Protein AF-A0A9D2IZ82-F1 (afdb_monomer_lite)

Sequence (111 aa):
MKKALAWILAAALLDRAARQDDLVGVTTPYLYHHYVQALLECGETRCAARALRRYWGGMIQRGADTFWELFDPEDPLASPYGSRMANSYCHAWSCTPAYLLRQYGELLREG

Structure (mmCIF, N/CA/C/O backbone):
data_AF-A0A9D2IZ82-F1
#
_entry.id   AF-A0A9D2IZ82-F1
#
loop_
_atom_site.group_PDB
_atom_site.id
_atom_site.type_symbol
_atom_site.label_atom_id
_atom_site.label_alt_id
_atom_site.label_comp_id
_atom_site.label_asym_id
_atom_site.label_entity_id
_atom_site.label_seq_id
_atom_site.pdbx_PDB_ins_code
_atom_site.Cartn_x
_atom_site.Cartn_y
_atom_site.Cartn_z
_atom_site.occupancy
_atom_site.B_iso_or_equiv
_atom_site.auth_seq_id
_atom_site.auth_comp_id
_atom_site.auth_asym_id
_atom_site.auth_atom_id
_atom_site.pdbx_PDB_model_num
ATOM 1 N N . MET A 1 1 ? -8.142 5.806 28.261 1.00 61.44 1 MET A N 1
ATOM 2 C CA . MET A 1 1 ? -8.180 7.206 27.771 1.00 61.44 1 MET A CA 1
ATOM 3 C C . MET A 1 1 ? -6.970 7.588 26.909 1.00 61.44 1 MET A C 1
ATOM 5 O O . MET A 1 1 ? -7.194 7.951 25.767 1.00 61.44 1 MET A O 1
ATOM 9 N N . LYS A 1 2 ? -5.707 7.452 27.357 1.00 72.31 2 LYS A N 1
ATOM 10 C CA . LYS A 1 2 ? -4.522 7.877 26.564 1.00 72.31 2 LYS A CA 1
ATOM 11 C C . LYS A 1 2 ? -4.360 7.181 25.195 1.00 72.31 2 LYS A C 1
ATOM 13 O O . LYS A 1 2 ? -4.069 7.850 24.214 1.00 72.31 2 LYS A O 1
ATOM 18 N N . LYS A 1 3 ? -4.599 5.863 25.113 1.00 75.88 3 LYS A N 1
ATOM 19 C CA . LYS A 1 3 ? -4.514 5.102 23.846 1.00 75.88 3 LYS A CA 1
ATOM 20 C C . LYS A 1 3 ? -5.573 5.516 22.816 1.00 75.88 3 LYS A C 1
ATOM 22 O O . LYS A 1 3 ? -5.254 5.637 21.647 1.00 75.88 3 LYS A O 1
ATOM 27 N N . ALA A 1 4 ? -6.807 5.772 23.253 1.00 82.06 4 ALA A N 1
ATOM 28 C CA . ALA A 1 4 ? -7.886 6.186 22.354 1.00 82.06 4 ALA A CA 1
ATOM 29 C C . ALA A 1 4 ? -7.592 7.547 21.702 1.00 82.06 4 ALA A C 1
ATOM 31 O O . ALA A 1 4 ? -7.764 7.703 20.501 1.00 82.06 4 ALA A O 1
ATOM 32 N N . LEU A 1 5 ? -7.068 8.503 22.478 1.00 87.06 5 LEU A N 1
ATOM 33 C CA . LEU A 1 5 ? -6.653 9.799 21.942 1.00 87.06 5 LEU A CA 1
ATOM 34 C C . LEU A 1 5 ? -5.498 9.662 20.938 1.00 87.06 5 LEU A C 1
ATOM 36 O O . LEU A 1 5 ? -5.510 10.329 19.909 1.00 87.06 5 LEU A O 1
ATOM 40 N N . ALA A 1 6 ? -4.529 8.782 21.211 1.00 89.12 6 ALA A N 1
ATOM 41 C CA . ALA A 1 6 ? -3.425 8.525 20.288 1.00 89.12 6 ALA A CA 1
ATOM 42 C C . ALA A 1 6 ? -3.918 7.994 18.930 1.00 89.12 6 ALA A C 1
ATOM 44 O O . ALA A 1 6 ? -3.467 8.483 17.899 1.00 89.12 6 ALA A O 1
ATOM 45 N N . TRP A 1 7 ? -4.883 7.069 18.922 1.00 89.38 7 TRP A N 1
ATOM 46 C CA . TRP A 1 7 ? -5.454 6.537 17.680 1.00 89.38 7 TRP A CA 1
ATOM 47 C C . TRP A 1 7 ? -6.260 7.568 16.891 1.00 89.38 7 TRP A C 1
ATOM 49 O O . TRP A 1 7 ? -6.128 7.633 15.675 1.00 89.38 7 TRP A O 1
ATOM 59 N N . ILE A 1 8 ? -7.018 8.433 17.571 1.00 91.75 8 ILE A N 1
ATOM 60 C CA . ILE A 1 8 ? -7.741 9.537 16.917 1.00 91.75 8 ILE A CA 1
ATOM 61 C C . ILE A 1 8 ? -6.762 10.500 16.233 1.00 91.75 8 ILE A C 1
ATOM 63 O O . ILE A 1 8 ? -6.979 10.915 15.096 1.00 91.75 8 ILE A O 1
ATOM 67 N N . LEU A 1 9 ? -5.664 10.849 16.909 1.00 94.69 9 LEU A N 1
ATOM 68 C CA . LEU A 1 9 ? -4.639 11.718 16.329 1.00 94.69 9 LEU A CA 1
ATOM 69 C C . LEU A 1 9 ? -3.910 11.039 15.163 1.00 94.69 9 LEU A C 1
ATOM 71 O O . LEU A 1 9 ? -3.636 11.693 14.161 1.00 94.69 9 LEU A O 1
ATOM 75 N N . ALA A 1 10 ? -3.628 9.739 15.265 1.00 95.25 10 ALA A N 1
ATOM 76 C CA . ALA A 1 10 ? -3.016 8.972 14.185 1.00 95.25 10 ALA A CA 1
ATOM 77 C C . ALA A 1 10 ? -3.926 8.896 12.945 1.00 95.25 10 ALA A C 1
ATOM 79 O O . ALA A 1 10 ? -3.455 9.176 11.844 1.00 95.25 10 ALA A O 1
ATOM 80 N N . ALA A 1 11 ? -5.229 8.635 13.114 1.00 95.62 11 ALA A N 1
ATOM 81 C CA . ALA A 1 11 ? -6.216 8.713 12.032 1.00 95.62 11 ALA A CA 1
ATOM 82 C C . ALA A 1 11 ? -6.211 10.092 11.356 1.00 95.62 11 ALA A C 1
ATOM 84 O O . ALA A 1 11 ? -6.119 10.183 10.134 1.00 95.62 11 ALA A O 1
ATOM 85 N N . ALA A 1 12 ? -6.227 11.173 12.143 1.00 96.00 12 ALA A N 1
ATOM 86 C CA . ALA A 1 12 ? -6.200 12.533 11.607 1.00 96.00 12 ALA A CA 1
ATOM 87 C C . ALA A 1 12 ? -4.913 12.839 10.815 1.00 96.00 12 ALA A C 1
ATOM 89 O O . ALA A 1 12 ? -4.953 13.558 9.816 1.00 96.00 12 ALA A O 1
ATOM 90 N N . LEU A 1 13 ? -3.768 12.291 11.237 1.00 95.88 13 LEU A N 1
ATOM 91 C CA . LEU A 1 13 ? -2.506 12.412 10.503 1.00 95.88 13 LEU A CA 1
ATOM 92 C C . LEU A 1 13 ? -2.524 11.618 9.192 1.00 95.88 13 LEU A C 1
ATOM 94 O O . LEU A 1 13 ? -2.057 12.135 8.179 1.00 95.88 13 LEU A O 1
ATOM 98 N N . LEU A 1 14 ? -3.082 10.405 9.191 1.00 95.56 14 LEU A N 1
ATOM 99 C CA . LEU A 1 14 ? -3.232 9.587 7.984 1.00 95.56 14 LEU A CA 1
ATOM 100 C C . LEU A 1 14 ? -4.175 10.247 6.969 1.00 95.56 14 LEU A C 1
ATOM 102 O O . LEU A 1 14 ? -3.850 10.292 5.784 1.00 95.56 14 LEU A O 1
ATOM 106 N N . ASP A 1 15 ? -5.299 10.806 7.425 1.00 94.81 15 ASP A N 1
ATOM 107 C CA . ASP A 1 15 ? -6.223 11.570 6.580 1.00 94.81 15 ASP A CA 1
ATOM 108 C C . ASP A 1 15 ? -5.550 12.819 5.996 1.00 94.81 15 ASP A C 1
ATOM 110 O O . ASP A 1 15 ? -5.633 13.077 4.796 1.00 94.81 15 ASP A O 1
ATOM 114 N N . ARG A 1 16 ? -4.820 13.577 6.823 1.00 94.81 16 ARG A N 1
ATOM 115 C CA . ARG A 1 16 ? -4.068 14.740 6.343 1.00 94.81 16 ARG A CA 1
ATOM 116 C C . ARG A 1 16 ? -3.039 14.342 5.287 1.00 94.81 16 ARG A 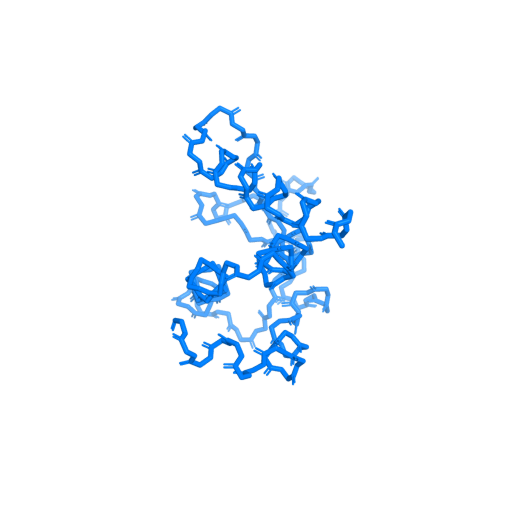C 1
ATOM 118 O O . ARG A 1 16 ? -2.970 15.005 4.258 1.00 94.81 16 ARG A O 1
ATOM 125 N N . ALA A 1 17 ? -2.269 13.283 5.529 1.00 93.00 17 ALA A N 1
ATOM 126 C CA . ALA A 1 17 ? -1.275 12.799 4.577 1.00 93.00 17 ALA A CA 1
ATOM 127 C C . ALA A 1 17 ? -1.923 12.360 3.254 1.00 93.00 17 ALA A C 1
ATOM 129 O O . ALA A 1 17 ? -1.415 12.679 2.187 1.00 93.00 17 ALA A O 1
ATOM 130 N N . ALA A 1 18 ? -3.086 11.706 3.304 1.00 88.94 18 ALA A N 1
ATOM 131 C CA . ALA A 1 18 ? -3.812 11.280 2.108 1.00 88.94 18 ALA A CA 1
ATOM 132 C C . ALA A 1 18 ? -4.374 12.441 1.261 1.00 88.94 18 ALA A C 1
ATOM 134 O O . ALA A 1 18 ? -4.718 12.226 0.100 1.00 88.94 18 ALA A O 1
ATOM 135 N N . ARG A 1 19 ? -4.493 13.649 1.830 1.00 91.06 19 ARG A N 1
ATOM 136 C CA . ARG A 1 19 ? -5.016 14.857 1.162 1.00 91.06 19 ARG A CA 1
ATOM 137 C C . ARG A 1 19 ? -3.932 15.831 0.696 1.00 91.06 19 ARG A C 1
ATOM 139 O O . ARG A 1 19 ? -4.270 16.879 0.154 1.00 91.06 19 ARG A O 1
ATOM 146 N N . GLN A 1 20 ? -2.663 15.540 0.966 1.00 92.56 20 GLN A N 1
ATOM 147 C CA . GLN A 1 20 ? -1.544 16.384 0.564 1.00 92.56 20 GLN A CA 1
ATOM 148 C C . GLN A 1 20 ? -0.916 15.869 -0.731 1.00 92.56 20 GLN A C 1
ATOM 150 O O . GLN A 1 20 ? -0.383 14.763 -0.765 1.00 92.56 20 GLN A O 1
ATOM 155 N N . ASP A 1 21 ? -0.935 16.702 -1.771 1.00 87.19 21 ASP A N 1
ATOM 15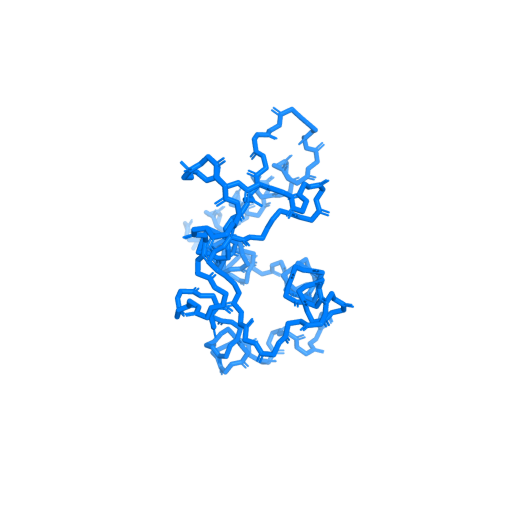6 C CA . ASP A 1 21 ? -0.377 16.364 -3.087 1.00 87.19 21 ASP A CA 1
ATOM 157 C C . ASP A 1 21 ? 1.156 16.524 -3.154 1.00 87.19 21 ASP A C 1
ATOM 159 O O . ASP A 1 21 ? 1.787 16.064 -4.101 1.00 87.19 21 ASP A O 1
ATOM 163 N N . ASP A 1 22 ? 1.772 17.174 -2.159 1.00 90.62 22 ASP A N 1
ATOM 164 C CA . ASP A 1 22 ? 3.211 17.467 -2.099 1.00 90.62 22 ASP A CA 1
ATOM 165 C C . ASP A 1 22 ? 4.042 16.389 -1.383 1.00 90.62 22 ASP A C 1
ATOM 167 O O . ASP A 1 22 ? 5.261 16.519 -1.249 1.00 90.62 22 ASP A O 1
ATOM 171 N N . LEU A 1 23 ? 3.401 15.315 -0.916 1.00 90.50 23 LEU A N 1
ATOM 172 C CA . LEU A 1 23 ? 4.092 14.219 -0.247 1.00 90.50 23 LEU A CA 1
ATOM 173 C C . LEU A 1 23 ? 4.715 13.245 -1.245 1.00 90.50 23 LEU A C 1
ATOM 175 O O . LEU A 1 23 ? 4.145 12.907 -2.281 1.00 90.50 23 LEU A O 1
ATOM 179 N N . VAL A 1 24 ? 5.885 12.726 -0.876 1.00 90.12 24 VAL A N 1
ATOM 180 C CA . VAL A 1 24 ? 6.536 11.649 -1.623 1.00 90.12 24 VAL A CA 1
ATOM 181 C C . VAL A 1 24 ? 5.657 10.398 -1.563 1.00 90.12 24 VAL A C 1
ATOM 183 O O . VAL A 1 24 ? 5.353 9.892 -0.480 1.00 90.12 24 VAL A O 1
ATOM 186 N N . GLY A 1 25 ? 5.249 9.909 -2.734 1.00 87.75 25 GLY A N 1
ATOM 187 C CA . GLY A 1 25 ? 4.386 8.739 -2.872 1.00 87.75 25 GLY A CA 1
ATOM 188 C C . GLY A 1 25 ? 5.041 7.430 -2.422 1.00 87.75 25 GLY A C 1
ATOM 189 O O . GLY A 1 25 ? 6.264 7.287 -2.381 1.00 87.75 25 GLY A O 1
ATOM 190 N N . VAL A 1 26 ? 4.204 6.440 -2.103 1.00 92.31 26 VAL A N 1
ATOM 191 C CA . VAL A 1 26 ? 4.648 5.089 -1.739 1.00 92.31 26 VAL A CA 1
ATOM 192 C C . VAL A 1 26 ? 4.747 4.221 -2.990 1.00 92.31 26 VAL A C 1
ATOM 194 O O . VAL A 1 26 ? 3.737 3.954 -3.637 1.00 92.31 26 VAL A O 1
ATOM 197 N N . THR A 1 27 ? 5.948 3.727 -3.285 1.00 94.75 27 THR A N 1
ATOM 198 C CA . THR A 1 27 ? 6.233 2.939 -4.497 1.00 94.75 27 THR A CA 1
ATOM 199 C C . THR A 1 27 ? 6.457 1.450 -4.232 1.00 94.75 27 THR A C 1
ATOM 201 O O . THR A 1 27 ? 6.554 0.667 -5.173 1.00 94.75 27 THR A O 1
ATOM 204 N N . THR A 1 28 ? 6.527 1.016 -2.968 1.00 98.19 28 THR A N 1
ATOM 205 C CA . THR A 1 28 ? 6.756 -0.395 -2.619 1.00 98.19 28 THR A CA 1
ATOM 206 C C . THR A 1 28 ? 5.599 -0.983 -1.812 1.00 98.19 28 THR A C 1
ATOM 208 O O . THR A 1 28 ? 5.120 -0.349 -0.862 1.00 98.19 28 THR A O 1
ATOM 211 N N . PRO A 1 29 ? 5.191 -2.238 -2.088 1.00 98.44 29 PRO A N 1
ATOM 212 C CA . PRO A 1 29 ? 4.213 -2.935 -1.258 1.00 98.44 29 PRO A CA 1
ATOM 213 C C . PRO A 1 29 ? 4.657 -3.122 0.196 1.00 98.44 29 PRO A C 1
ATOM 215 O O . PRO A 1 29 ? 3.803 -3.246 1.071 1.00 98.44 29 PRO A O 1
ATOM 218 N N . TYR A 1 30 ? 5.967 -3.092 0.467 1.00 98.44 30 TYR A N 1
ATOM 219 C CA . TYR A 1 30 ? 6.509 -3.123 1.825 1.00 98.44 30 TYR A CA 1
ATOM 220 C C . TYR A 1 30 ? 6.031 -1.933 2.665 1.00 98.44 30 TYR A C 1
ATOM 222 O O . TYR A 1 30 ? 5.436 -2.116 3.723 1.00 98.44 30 TYR A O 1
ATOM 230 N N . LEU A 1 31 ? 6.228 -0.699 2.190 1.00 97.75 31 LEU A N 1
ATOM 231 C CA . LEU A 1 31 ? 5.741 0.471 2.924 1.00 97.75 31 LEU A CA 1
ATOM 232 C C . LEU A 1 31 ? 4.210 0.573 2.845 1.00 97.75 31 LEU A C 1
ATOM 234 O O . LEU A 1 31 ? 3.561 0.958 3.819 1.00 97.75 31 LEU A O 1
ATOM 238 N N . TYR A 1 32 ? 3.618 0.160 1.721 1.00 97.81 32 TYR A N 1
ATOM 239 C CA . TYR A 1 32 ? 2.166 0.176 1.552 1.00 97.81 32 TYR A CA 1
ATOM 240 C C . TYR A 1 32 ? 1.448 -0.762 2.537 1.00 97.81 32 TYR A C 1
ATOM 242 O O . TYR A 1 32 ? 0.360 -0.445 3.015 1.00 97.81 32 TYR A O 1
ATOM 250 N N . HIS A 1 33 ? 2.070 -1.885 2.914 1.00 98.38 33 HIS A N 1
ATOM 251 C CA . HIS A 1 33 ? 1.597 -2.751 3.994 1.00 98.38 33 HIS A CA 1
ATOM 252 C C . HIS A 1 33 ? 1.433 -1.986 5.310 1.00 98.38 33 HIS A C 1
ATOM 254 O O . HIS A 1 33 ? 0.361 -2.040 5.914 1.00 98.38 33 HIS A O 1
ATOM 260 N N . HIS A 1 34 ? 2.462 -1.245 5.727 1.00 97.88 34 HIS A N 1
ATOM 261 C CA . HIS A 1 34 ? 2.421 -0.473 6.967 1.00 97.88 34 HIS A CA 1
ATOM 262 C C . HIS A 1 34 ? 1.380 0.645 6.912 1.00 97.88 34 HIS A C 1
ATOM 264 O O . HIS A 1 34 ? 0.701 0.887 7.906 1.00 97.88 34 HIS A O 1
ATOM 270 N N . TYR A 1 35 ? 1.195 1.275 5.750 1.00 97.12 35 TYR A N 1
ATOM 271 C CA . TYR A 1 35 ? 0.127 2.254 5.553 1.00 97.12 35 TYR A CA 1
ATOM 272 C C . TYR A 1 35 ? -1.265 1.638 5.763 1.00 97.12 35 TYR A C 1
ATOM 274 O O . TYR A 1 35 ? -2.063 2.158 6.544 1.00 97.12 35 TYR A O 1
ATOM 282 N N . VAL A 1 36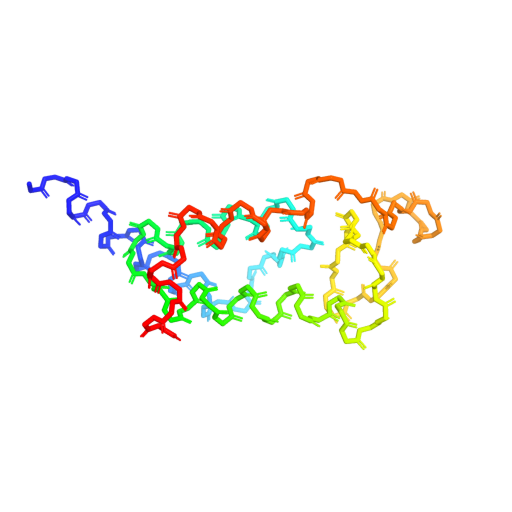 ? -1.548 0.495 5.130 1.00 97.50 36 VAL A N 1
ATOM 283 C CA . VAL A 1 36 ? -2.839 -0.191 5.299 1.00 97.50 36 VAL A CA 1
ATOM 284 C C . VAL A 1 36 ? -3.033 -0.678 6.734 1.00 97.50 36 VAL A C 1
ATOM 286 O O . VAL A 1 36 ? -4.127 -0.541 7.279 1.00 97.50 36 VAL A O 1
ATOM 289 N N . GLN A 1 37 ? -1.988 -1.209 7.372 1.00 97.44 37 GLN A N 1
ATOM 290 C CA . GLN A 1 37 ? -2.061 -1.628 8.769 1.00 97.44 37 GLN A CA 1
ATOM 291 C C . GLN A 1 37 ? -2.335 -0.445 9.704 1.00 97.44 37 GLN A C 1
ATOM 293 O O . GLN A 1 37 ? -3.191 -0.560 10.576 1.00 97.44 37 GLN A O 1
ATOM 298 N N . ALA A 1 38 ? -1.687 0.703 9.494 1.00 96.69 38 ALA A N 1
ATOM 299 C CA . ALA A 1 38 ? -1.932 1.899 10.293 1.00 96.69 38 ALA A CA 1
ATOM 300 C C . ALA A 1 38 ? -3.389 2.372 10.173 1.00 96.69 38 ALA A C 1
ATOM 302 O O . ALA A 1 38 ? -4.007 2.702 11.182 1.00 96.69 38 ALA A O 1
ATOM 303 N N . LEU A 1 39 ? -3.971 2.336 8.967 1.00 96.75 39 LEU A N 1
ATOM 304 C CA . LEU A 1 39 ? -5.395 2.630 8.772 1.00 96.75 39 LEU A CA 1
ATOM 305 C C . LEU A 1 39 ? -6.286 1.662 9.567 1.00 96.75 39 LEU A C 1
ATOM 307 O O . LEU A 1 39 ? -7.206 2.100 10.253 1.00 96.75 39 LEU A O 1
ATOM 311 N N . LEU A 1 40 ? -5.996 0.358 9.518 1.00 96.19 40 LEU A N 1
ATOM 312 C CA . LEU A 1 40 ? -6.753 -0.659 10.256 1.00 96.19 40 LEU A CA 1
ATOM 313 C C . LEU A 1 40 ? -6.667 -0.459 11.773 1.00 96.19 40 LEU A C 1
ATOM 315 O O . LEU A 1 40 ? -7.692 -0.496 12.450 1.00 96.19 40 LEU A O 1
ATOM 319 N N . GLU A 1 41 ? -5.471 -0.200 12.303 1.00 94.19 41 GLU A N 1
ATOM 320 C CA . GLU A 1 41 ? -5.249 0.041 13.735 1.00 94.19 41 GLU A CA 1
ATOM 321 C C . GLU A 1 41 ? -5.913 1.337 14.226 1.00 94.19 41 GLU A C 1
ATOM 323 O O . GLU A 1 41 ? -6.340 1.415 15.379 1.00 94.19 41 GLU A O 1
ATOM 328 N N . CYS A 1 42 ? -6.066 2.330 13.344 1.00 94.94 42 CYS A N 1
ATOM 329 C CA . CYS A 1 42 ? -6.780 3.571 13.639 1.00 94.94 42 CYS A CA 1
ATOM 330 C C . CYS A 1 42 ? -8.307 3.470 13.462 1.00 94.94 42 CYS A C 1
ATOM 332 O O . CYS A 1 42 ? -9.009 4.436 13.750 1.00 94.94 42 CYS A O 1
ATOM 334 N N . GLY A 1 43 ? -8.838 2.330 13.004 1.00 93.50 43 GLY A N 1
ATOM 335 C CA . GLY A 1 43 ? -10.271 2.145 12.741 1.00 93.50 43 GLY A CA 1
ATOM 336 C C . GLY A 1 43 ? -10.754 2.695 11.392 1.00 93.50 43 GLY A C 1
ATOM 337 O O . GLY A 1 43 ? -11.951 2.680 11.116 1.00 93.50 43 GLY A O 1
ATOM 338 N N . GLU A 1 44 ? -9.843 3.118 10.514 1.00 95.19 44 GLU A N 1
ATOM 339 C CA . GLU A 1 44 ? -10.125 3.649 9.174 1.00 95.19 44 GLU A CA 1
ATOM 340 C C . GLU A 1 44 ? -10.353 2.515 8.153 1.00 95.19 44 GLU A C 1
ATOM 342 O O . GLU A 1 44 ? -9.698 2.419 7.109 1.00 95.19 44 GLU A O 1
ATOM 347 N N . THR A 1 45 ? -11.284 1.607 8.457 1.00 95.50 45 THR A N 1
ATOM 348 C CA . THR A 1 45 ? -11.464 0.328 7.742 1.00 95.50 45 THR A CA 1
ATOM 349 C C . THR A 1 45 ? -11.854 0.497 6.274 1.00 95.50 45 THR A C 1
ATOM 351 O O . THR A 1 45 ? -11.302 -0.182 5.408 1.00 95.50 45 THR A O 1
ATOM 354 N N . ARG A 1 46 ? -12.735 1.455 5.960 1.00 95.31 46 ARG A N 1
ATOM 355 C CA . ARG A 1 46 ? -13.128 1.790 4.575 1.00 95.31 46 ARG A CA 1
ATOM 356 C C . ARG A 1 46 ? -11.952 2.303 3.750 1.00 95.31 46 ARG A C 1
ATOM 358 O O . ARG A 1 46 ? -11.807 1.975 2.570 1.00 95.31 46 ARG A O 1
ATOM 365 N N . CYS A 1 47 ? -11.107 3.129 4.360 1.00 95.56 47 CYS A N 1
ATOM 366 C CA . CYS A 1 47 ? -9.900 3.647 3.727 1.00 95.56 47 CYS A CA 1
ATOM 367 C C . CYS A 1 47 ? -8.893 2.515 3.502 1.00 95.56 47 CYS A C 1
ATOM 369 O O . CYS A 1 47 ? -8.387 2.372 2.389 1.00 95.56 47 CYS A O 1
ATOM 371 N N . ALA A 1 48 ? -8.691 1.650 4.501 1.00 97.25 48 ALA A N 1
ATOM 372 C CA . ALA A 1 48 ? -7.826 0.477 4.398 1.00 97.25 48 ALA A CA 1
ATOM 373 C C . ALA A 1 48 ? -8.273 -0.482 3.284 1.00 97.25 48 ALA A C 1
ATOM 375 O O . ALA A 1 48 ? -7.466 -0.877 2.442 1.00 97.25 48 ALA A O 1
ATOM 376 N N . ALA A 1 49 ? -9.567 -0.814 3.228 1.00 96.88 49 ALA A N 1
ATOM 377 C CA . ALA A 1 49 ? -10.124 -1.700 2.212 1.00 96.88 49 ALA A CA 1
ATOM 378 C C . ALA A 1 49 ? -9.952 -1.122 0.799 1.00 96.88 49 ALA A C 1
ATOM 380 O O . ALA A 1 49 ? -9.563 -1.833 -0.131 1.00 96.88 49 ALA A O 1
ATOM 381 N N . ARG A 1 50 ? -10.184 0.185 0.632 1.00 96.31 50 ARG A N 1
ATOM 382 C CA . ARG A 1 50 ? -9.962 0.888 -0.638 1.00 96.31 50 ARG A CA 1
ATOM 383 C C . ARG A 1 50 ? -8.490 0.893 -1.042 1.00 96.31 50 ARG A C 1
ATOM 385 O O . ARG A 1 50 ? -8.197 0.606 -2.199 1.00 96.31 50 ARG A O 1
ATOM 392 N N . ALA A 1 51 ? -7.585 1.188 -0.111 1.00 96.12 51 ALA A N 1
ATOM 393 C CA . ALA A 1 51 ? -6.145 1.198 -0.353 1.00 96.12 51 ALA A CA 1
ATOM 394 C C . ALA A 1 51 ? -5.647 -0.191 -0.780 1.00 96.12 51 ALA A C 1
ATOM 396 O O . ALA A 1 51 ? -4.982 -0.323 -1.807 1.00 96.12 51 ALA A O 1
ATOM 397 N N . LEU A 1 52 ? -6.058 -1.243 -0.064 1.00 96.69 52 LEU A N 1
ATOM 398 C CA . LEU A 1 52 ? -5.682 -2.622 -0.372 1.00 96.69 52 LEU A CA 1
ATOM 399 C C . LEU A 1 52 ? -6.190 -3.059 -1.757 1.00 96.69 52 LEU A C 1
ATOM 401 O O . LEU A 1 52 ? -5.416 -3.581 -2.560 1.00 96.69 52 LEU A O 1
ATOM 405 N N . ARG A 1 53 ? -7.467 -2.790 -2.071 1.00 96.50 53 ARG A N 1
ATOM 406 C CA . ARG A 1 53 ? -8.056 -3.094 -3.388 1.00 96.50 53 ARG A CA 1
ATOM 407 C C . ARG A 1 53 ? -7.395 -2.294 -4.510 1.00 96.50 53 ARG A C 1
ATOM 409 O O . ARG A 1 53 ? -7.127 -2.862 -5.560 1.00 96.50 53 ARG A O 1
ATOM 416 N N . ARG A 1 54 ? -7.115 -1.003 -4.307 1.00 96.56 54 ARG A N 1
ATOM 417 C CA . ARG A 1 54 ? -6.488 -0.149 -5.329 1.00 96.56 54 ARG A CA 1
ATOM 418 C C . ARG A 1 54 ? -5.068 -0.608 -5.640 1.00 96.56 54 ARG A C 1
ATOM 420 O O . ARG A 1 54 ? -4.728 -0.769 -6.805 1.00 96.56 54 ARG A O 1
ATOM 427 N N . TYR A 1 55 ? -4.250 -0.815 -4.615 1.00 97.69 55 TYR A N 1
ATOM 428 C CA . TYR A 1 55 ? -2.822 -1.037 -4.803 1.00 97.69 55 TYR A CA 1
ATOM 429 C C . TYR A 1 55 ? -2.517 -2.458 -5.293 1.00 97.69 55 TYR A C 1
ATOM 431 O O . TYR A 1 55 ? -1.979 -2.634 -6.384 1.00 97.69 55 TYR A O 1
ATOM 439 N N . TRP A 1 56 ? -2.957 -3.494 -4.568 1.00 98.50 56 TRP A N 1
ATOM 440 C CA . TRP A 1 56 ? -2.743 -4.877 -5.014 1.00 98.50 56 TRP A CA 1
ATOM 441 C C . TRP A 1 56 ? -3.652 -5.275 -6.174 1.00 98.50 56 TRP A C 1
ATOM 443 O O . TRP A 1 56 ? -3.216 -6.004 -7.063 1.00 98.50 56 TRP A O 1
ATOM 453 N N . GLY A 1 57 ? -4.885 -4.761 -6.220 1.00 98.06 57 GLY A N 1
ATOM 454 C CA . GLY A 1 57 ? -5.748 -4.948 -7.386 1.00 98.06 57 GLY A CA 1
ATOM 455 C C . GLY A 1 57 ? -5.176 -4.288 -8.640 1.00 98.06 57 GLY A C 1
ATOM 456 O O . GLY A 1 57 ? -5.328 -4.844 -9.720 1.00 98.06 57 GLY A O 1
ATOM 457 N N . GLY A 1 58 ? -4.445 -3.177 -8.506 1.00 97.75 58 GLY A N 1
ATOM 458 C CA . GLY A 1 58 ? -3.714 -2.553 -9.609 1.00 97.75 58 GLY A CA 1
ATOM 459 C C . GLY A 1 58 ? -2.632 -3.461 -10.202 1.00 97.75 58 GLY A C 1
ATOM 460 O O . GLY A 1 58 ? -2.525 -3.553 -11.423 1.00 97.75 58 GLY A O 1
ATOM 461 N N . MET A 1 59 ? -1.882 -4.191 -9.366 1.00 98.38 59 MET A N 1
ATOM 462 C CA . MET A 1 59 ? -0.943 -5.217 -9.848 1.00 98.38 59 MET A CA 1
ATOM 463 C C . MET A 1 59 ? -1.679 -6.345 -10.586 1.00 98.38 59 MET A C 1
ATOM 465 O O . MET A 1 59 ? -1.298 -6.699 -11.700 1.00 98.38 59 MET A O 1
ATOM 469 N N . ILE A 1 60 ? -2.773 -6.863 -10.013 1.00 98.44 60 ILE A N 1
ATOM 470 C CA . ILE A 1 60 ? -3.576 -7.939 -10.626 1.00 98.44 60 ILE A CA 1
ATOM 471 C C . ILE A 1 60 ? -4.136 -7.501 -11.987 1.00 98.44 60 ILE A C 1
ATOM 473 O O . ILE A 1 60 ? -4.014 -8.224 -12.970 1.00 98.44 60 ILE A O 1
ATOM 477 N N . GLN A 1 61 ? -4.704 -6.296 -12.075 1.00 98.19 61 GLN A N 1
ATOM 478 C CA . GLN A 1 61 ? -5.240 -5.737 -13.322 1.00 98.19 61 GLN A CA 1
ATOM 479 C C . GLN A 1 61 ? -4.169 -5.563 -14.405 1.00 98.19 61 GLN A C 1
ATOM 481 O O . GLN A 1 61 ? -4.485 -5.609 -15.591 1.00 98.19 61 GLN A O 1
ATOM 486 N N . ARG A 1 62 ? -2.904 -5.390 -14.009 1.00 97.25 62 ARG A N 1
ATOM 487 C CA . ARG A 1 62 ? -1.750 -5.315 -14.914 1.00 97.25 62 ARG A CA 1
ATOM 488 C C . ARG A 1 62 ? -1.151 -6.690 -15.248 1.00 97.25 62 ARG A C 1
ATOM 490 O O . ARG A 1 62 ? -0.099 -6.743 -15.879 1.00 97.25 62 ARG A O 1
ATOM 497 N N . GLY A 1 63 ? -1.811 -7.783 -14.863 1.00 98.06 63 GLY A N 1
ATOM 498 C CA . GLY A 1 63 ? -1.417 -9.148 -15.216 1.00 98.06 63 GLY A CA 1
ATOM 499 C C . GLY A 1 63 ? -0.378 -9.768 -14.283 1.00 98.06 63 GLY A C 1
ATOM 500 O O . GLY A 1 63 ? 0.377 -10.634 -14.708 1.00 98.06 63 GLY A O 1
ATOM 501 N N . ALA A 1 64 ? -0.292 -9.316 -13.031 1.00 98.06 64 ALA A N 1
ATOM 502 C CA . ALA A 1 64 ? 0.589 -9.935 -12.048 1.00 98.06 64 ALA A CA 1
ATOM 503 C C . ALA A 1 64 ? 0.084 -11.330 -11.628 1.00 98.06 64 ALA A C 1
ATOM 505 O O . ALA A 1 64 ? -0.954 -11.433 -10.975 1.00 98.06 64 ALA A O 1
ATOM 506 N N . ASP A 1 65 ? 0.856 -12.381 -11.918 1.00 98.62 65 ASP A N 1
ATOM 507 C CA . ASP A 1 65 ? 0.650 -13.726 -11.346 1.00 98.62 65 ASP A CA 1
ATOM 508 C C . ASP A 1 65 ? 1.209 -13.840 -9.913 1.00 98.62 65 ASP A C 1
ATOM 510 O O . ASP A 1 65 ? 0.719 -14.605 -9.081 1.00 98.62 65 ASP A O 1
ATOM 514 N N . THR A 1 66 ? 2.237 -13.044 -9.609 1.00 98.62 66 THR A N 1
ATOM 515 C CA . THR A 1 66 ? 2.877 -12.895 -8.294 1.00 98.62 66 THR A CA 1
ATOM 516 C C . THR A 1 66 ? 3.057 -11.415 -7.970 1.00 98.62 66 THR A C 1
ATOM 518 O O . THR A 1 66 ? 3.170 -10.591 -8.875 1.00 98.62 66 THR A O 1
ATOM 521 N N . PHE A 1 67 ? 3.102 -11.044 -6.687 1.00 98.69 67 PHE A N 1
ATOM 522 C CA . PHE A 1 67 ? 3.258 -9.636 -6.311 1.00 98.69 67 PHE A CA 1
ATOM 523 C C . PHE A 1 67 ? 4.707 -9.149 -6.433 1.00 98.69 67 PHE A C 1
ATOM 525 O O . PHE A 1 67 ? 5.653 -9.836 -6.039 1.00 98.69 67 PHE A O 1
ATOM 532 N N . TRP A 1 68 ? 4.856 -7.942 -6.978 1.00 98.69 68 TRP A N 1
ATOM 533 C CA . TRP A 1 68 ? 6.134 -7.361 -7.391 1.00 98.69 68 TRP A CA 1
ATOM 534 C C . TRP A 1 68 ? 6.840 -6.656 -6.240 1.00 98.69 68 TRP A C 1
ATOM 536 O O . TRP A 1 68 ? 6.193 -6.156 -5.328 1.00 98.69 68 TRP A O 1
ATOM 546 N N . GLU A 1 69 ? 8.164 -6.584 -6.283 1.00 98.69 69 GLU A N 1
ATOM 547 C CA . GLU A 1 69 ? 8.999 -5.882 -5.302 1.00 98.69 69 GLU A CA 1
ATOM 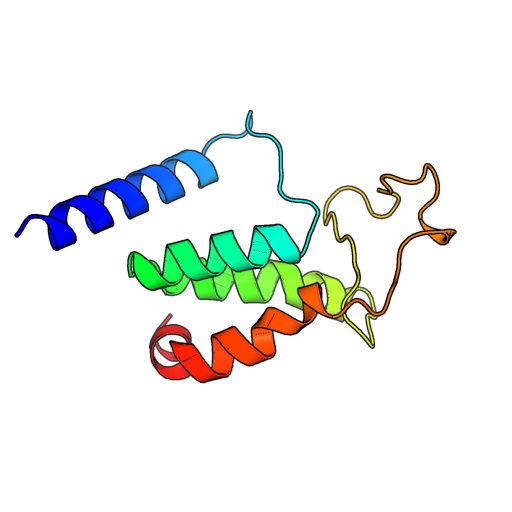548 C C . GLU A 1 69 ? 8.676 -4.391 -5.210 1.00 98.69 69 GLU A C 1
ATOM 550 O O . GLU A 1 69 ? 8.575 -3.832 -4.117 1.00 98.69 69 GLU A O 1
ATOM 555 N N . LEU A 1 70 ? 8.475 -3.774 -6.370 1.00 98.19 70 LEU A N 1
ATOM 556 C CA . LEU A 1 70 ? 8.146 -2.372 -6.541 1.00 98.19 70 LEU A CA 1
ATOM 557 C C . LEU A 1 70 ? 6.900 -2.277 -7.413 1.00 98.19 70 LEU A C 1
ATOM 559 O O . LEU A 1 70 ? 6.799 -2.940 -8.448 1.00 98.19 70 LEU A O 1
ATOM 563 N N . PHE A 1 71 ? 5.964 -1.433 -6.995 1.00 97.69 71 PHE A N 1
ATOM 564 C CA . PHE A 1 71 ? 4.806 -1.068 -7.788 1.00 97.69 71 PHE A CA 1
ATOM 565 C C . PHE A 1 71 ? 4.481 0.410 -7.581 1.00 97.69 71 PHE A C 1
ATOM 567 O O . PHE A 1 71 ? 3.908 0.803 -6.563 1.00 97.69 71 PHE A O 1
ATOM 574 N N . ASP A 1 72 ? 4.841 1.217 -8.572 1.00 96.44 72 ASP A N 1
ATOM 575 C CA . ASP A 1 72 ? 4.350 2.580 -8.708 1.00 96.44 72 ASP A CA 1
ATOM 576 C C . ASP A 1 72 ? 3.196 2.579 -9.733 1.00 96.44 72 ASP A C 1
ATOM 578 O O . ASP A 1 72 ? 3.406 2.225 -10.899 1.00 96.44 72 ASP A O 1
ATOM 582 N N . PRO A 1 73 ? 1.952 2.898 -9.321 1.00 93.06 73 PRO A N 1
ATOM 583 C CA . PRO A 1 73 ? 0.818 2.968 -10.238 1.00 93.06 73 PRO A CA 1
ATOM 584 C C . PRO A 1 73 ? 0.970 4.017 -11.346 1.00 93.06 73 PRO A C 1
ATOM 586 O O . PRO A 1 73 ? 0.389 3.819 -12.418 1.00 93.06 73 PRO A O 1
ATOM 589 N N . GLU A 1 74 ? 1.726 5.088 -11.089 1.00 93.12 74 GLU A N 1
ATOM 590 C CA . GLU A 1 74 ? 1.901 6.239 -11.979 1.00 93.12 74 GLU A CA 1
ATOM 591 C C . GLU A 1 74 ? 3.145 6.091 -12.871 1.00 93.12 74 GLU A C 1
ATOM 593 O O . GLU A 1 74 ? 3.137 6.561 -14.009 1.00 93.12 74 GLU A O 1
ATOM 598 N N . ASP A 1 75 ? 4.175 5.369 -12.411 1.00 95.25 75 ASP A N 1
ATOM 599 C CA . ASP A 1 75 ? 5.379 5.059 -13.195 1.00 95.25 75 ASP A CA 1
ATOM 600 C C . ASP A 1 75 ? 5.646 3.540 -13.327 1.00 95.25 75 ASP A C 1
ATOM 602 O O . ASP A 1 75 ? 6.334 2.927 -12.505 1.00 95.25 75 ASP A O 1
ATOM 606 N N . PRO A 1 76 ? 5.190 2.902 -14.422 1.00 92.06 76 PRO A N 1
ATOM 607 C CA . PRO A 1 76 ? 5.438 1.481 -14.678 1.00 92.06 76 PRO A CA 1
ATOM 608 C C . PRO A 1 76 ? 6.910 1.117 -14.935 1.00 92.06 76 PRO A C 1
ATOM 610 O O . PRO A 1 76 ? 7.239 -0.072 -15.003 1.00 92.06 76 PRO A O 1
ATOM 613 N N . LEU A 1 77 ? 7.783 2.104 -15.164 1.00 95.62 77 LEU A N 1
ATOM 614 C CA . LEU A 1 77 ? 9.207 1.903 -15.433 1.00 95.62 77 LEU A CA 1
ATOM 615 C C . LEU A 1 77 ? 10.076 2.101 -14.186 1.00 95.62 77 LEU A C 1
ATOM 617 O O . LEU A 1 77 ? 11.281 1.842 -14.256 1.00 95.62 77 LEU A O 1
ATOM 621 N N . ALA A 1 78 ? 9.469 2.492 -13.063 1.00 96.44 78 ALA A N 1
ATOM 622 C CA . ALA A 1 78 ? 10.158 2.773 -11.818 1.00 96.44 78 ALA A CA 1
ATOM 623 C C . ALA A 1 78 ? 11.077 1.616 -11.389 1.00 96.44 78 ALA A C 1
ATOM 625 O O . ALA A 1 78 ? 10.707 0.436 -11.355 1.00 96.44 78 ALA A O 1
ATOM 626 N N . SER A 1 79 ? 12.315 1.964 -11.051 1.00 97.44 79 SER A N 1
ATOM 627 C CA . SER A 1 79 ? 13.305 1.020 -10.548 1.00 97.44 79 SER A CA 1
ATOM 628 C C . SER A 1 79 ? 14.388 1.752 -9.761 1.00 97.44 79 SER A C 1
ATOM 630 O O . SER A 1 79 ? 14.984 2.692 -10.291 1.00 97.44 79 SER A O 1
ATOM 632 N N . PRO A 1 80 ? 14.725 1.299 -8.542 1.00 96.44 80 PRO A N 1
ATOM 633 C CA . PRO A 1 80 ? 15.876 1.822 -7.813 1.00 96.44 80 PRO A CA 1
ATOM 634 C C . PRO A 1 80 ? 17.206 1.324 -8.403 1.00 96.44 80 PRO A C 1
ATOM 636 O O . PRO A 1 80 ? 18.266 1.814 -8.029 1.00 96.44 80 PRO A O 1
ATOM 639 N N . TYR A 1 81 ? 17.163 0.357 -9.325 1.00 97.69 81 TYR A N 1
ATOM 640 C CA . TYR A 1 81 ? 18.330 -0.294 -9.923 1.00 97.69 81 TYR A CA 1
ATOM 641 C C . TYR A 1 81 ? 18.692 0.278 -11.301 1.00 97.69 81 TYR A C 1
ATOM 643 O O . TYR A 1 81 ? 19.564 -0.251 -11.986 1.00 97.69 81 TYR A O 1
ATOM 651 N N . GLY A 1 82 ? 17.992 1.327 -11.746 1.00 95.94 82 GLY A N 1
ATOM 652 C CA . GLY A 1 82 ? 18.171 1.940 -13.065 1.00 95.94 82 GLY A CA 1
ATOM 653 C C . GLY A 1 82 ? 17.511 1.180 -14.223 1.00 95.94 82 GLY A C 1
ATOM 654 O O . GLY A 1 82 ? 17.531 1.661 -15.352 1.00 95.94 82 GLY A O 1
ATOM 655 N N . SER A 1 83 ? 16.902 0.015 -13.974 1.00 96.31 83 SER A N 1
ATOM 656 C CA . SER A 1 83 ? 16.104 -0.711 -14.967 1.00 96.31 83 SER A CA 1
ATOM 657 C C . SER A 1 83 ? 15.098 -1.636 -14.296 1.00 96.31 83 SER A C 1
ATOM 659 O O . SER A 1 83 ? 15.470 -2.484 -13.486 1.00 96.31 83 SER A O 1
ATOM 661 N N . ARG A 1 84 ? 13.829 -1.562 -14.714 1.00 96.12 84 ARG A N 1
ATOM 662 C CA . ARG A 1 84 ? 12.769 -2.457 -14.218 1.00 96.12 84 ARG A CA 1
ATOM 663 C C . ARG A 1 84 ? 13.054 -3.940 -14.459 1.00 96.12 84 ARG A C 1
ATOM 665 O O . ARG A 1 84 ? 12.500 -4.781 -13.767 1.00 96.12 84 ARG A O 1
ATOM 672 N N . MET A 1 85 ? 13.922 -4.268 -15.421 1.00 96.88 85 MET A N 1
ATOM 673 C CA . MET A 1 85 ? 14.347 -5.652 -15.663 1.00 96.88 85 MET A CA 1
ATOM 674 C C . MET A 1 85 ? 15.081 -6.257 -14.463 1.00 96.88 85 MET A C 1
ATOM 676 O O . MET A 1 85 ? 15.111 -7.475 -14.331 1.00 96.88 85 MET A O 1
ATOM 680 N N . ALA A 1 86 ? 15.676 -5.415 -13.615 1.00 97.81 86 ALA A N 1
ATOM 681 C CA . ALA A 1 86 ? 16.355 -5.832 -12.398 1.00 97.81 86 ALA A CA 1
ATOM 682 C C . ALA A 1 86 ? 15.425 -5.889 -11.173 1.00 97.81 86 ALA A C 1
ATOM 684 O O . ALA A 1 86 ? 15.844 -6.392 -10.135 1.00 97.81 86 ALA A O 1
ATOM 685 N N . ASN A 1 87 ? 14.180 -5.404 -11.270 1.00 98.25 87 ASN A N 1
ATOM 686 C CA . ASN A 1 87 ? 13.210 -5.535 -10.183 1.00 98.25 87 ASN A CA 1
ATOM 687 C C . ASN A 1 87 ? 12.771 -7.002 -10.061 1.00 98.25 87 ASN A C 1
ATOM 689 O O . ASN A 1 87 ? 12.584 -7.694 -11.066 1.00 98.25 87 ASN A O 1
ATOM 693 N N . SER A 1 88 ? 12.511 -7.465 -8.840 1.00 98.44 88 SER A N 1
ATOM 694 C CA . SER A 1 88 ? 11.856 -8.758 -8.645 1.00 98.44 88 SER A CA 1
ATOM 695 C C . SER A 1 88 ? 10.349 -8.657 -8.895 1.00 98.44 88 SER A C 1
ATOM 697 O O . SER A 1 88 ? 9.650 -7.818 -8.327 1.00 98.44 88 SER A O 1
ATOM 699 N N . TYR A 1 89 ? 9.820 -9.572 -9.707 1.00 98.44 89 TYR A N 1
ATOM 700 C CA . TYR A 1 89 ? 8.382 -9.698 -9.979 1.00 98.44 89 TYR A CA 1
ATOM 701 C C . TYR A 1 89 ? 7.699 -10.770 -9.113 1.00 98.44 89 TYR A C 1
ATOM 703 O O . TYR A 1 89 ? 6.509 -11.028 -9.258 1.00 98.44 89 TYR A O 1
ATOM 711 N N . CYS A 1 90 ? 8.429 -11.375 -8.175 1.00 98.62 90 CYS A N 1
ATOM 712 C CA . CYS A 1 90 ? 7.896 -12.304 -7.186 1.00 98.62 90 CYS A CA 1
ATOM 713 C C . CYS A 1 90 ? 8.613 -12.053 -5.858 1.00 98.62 90 CYS A C 1
ATOM 715 O O . CYS A 1 90 ? 9.620 -12.692 -5.547 1.00 98.62 90 CYS A O 1
ATOM 717 N N . HIS A 1 91 ? 8.117 -11.085 -5.087 1.00 98.75 91 HIS A N 1
ATOM 718 C CA . HIS A 1 91 ? 8.792 -10.614 -3.882 1.00 98.75 91 HIS A CA 1
ATOM 719 C C . HIS A 1 91 ? 7.915 -10.805 -2.641 1.00 98.75 91 HIS A C 1
ATOM 721 O O . HIS A 1 91 ? 6.783 -10.326 -2.563 1.00 98.75 91 HIS A O 1
ATOM 727 N N . ALA A 1 92 ? 8.437 -11.523 -1.645 1.00 98.56 92 ALA A N 1
ATOM 728 C CA . ALA A 1 92 ? 7.644 -11.991 -0.509 1.00 98.56 92 ALA A CA 1
ATOM 729 C C . ALA A 1 92 ? 7.132 -10.859 0.394 1.00 98.56 92 ALA A C 1
ATOM 731 O O . ALA A 1 92 ? 6.043 -10.978 0.947 1.00 98.56 92 ALA A O 1
ATOM 732 N N . TRP A 1 93 ? 7.836 -9.725 0.494 1.00 98.44 93 TRP A N 1
ATOM 733 C CA . TRP A 1 93 ? 7.318 -8.575 1.249 1.00 98.44 93 TRP A CA 1
ATOM 734 C C . TRP A 1 93 ? 5.990 -8.035 0.690 1.00 98.44 93 TRP A C 1
ATOM 736 O O . TRP A 1 93 ? 5.295 -7.273 1.357 1.00 98.44 93 TRP A O 1
ATOM 746 N N . SER A 1 94 ? 5.617 -8.435 -0.532 1.00 98.69 94 SER A N 1
ATOM 747 C CA . SER A 1 94 ? 4.442 -7.935 -1.239 1.00 98.69 94 SER A CA 1
ATOM 748 C C . SER A 1 94 ? 3.227 -8.832 -1.060 1.00 98.69 94 SER A C 1
ATOM 750 O O . SER A 1 94 ? 2.138 -8.462 -1.491 1.00 98.69 94 SER A O 1
ATOM 752 N N . CYS A 1 95 ? 3.368 -9.993 -0.413 1.00 98.31 95 CYS A N 1
ATOM 753 C CA . CYS A 1 95 ? 2.261 -10.924 -0.184 1.00 98.31 95 CYS A CA 1
ATOM 754 C C . CYS A 1 95 ? 1.468 -10.637 1.103 1.00 98.31 95 CYS A C 1
ATOM 756 O O . CYS A 1 95 ? 0.591 -11.412 1.491 1.00 98.31 95 CYS A O 1
ATOM 758 N N . THR A 1 96 ? 1.711 -9.490 1.740 1.00 98.00 96 THR A N 1
ATOM 759 C CA . THR A 1 96 ? 1.056 -9.072 2.985 1.00 98.00 96 THR A CA 1
ATOM 760 C C . THR A 1 96 ? -0.472 -8.951 2.938 1.00 98.00 96 THR A C 1
ATOM 762 O O . THR A 1 96 ? -1.060 -9.093 4.012 1.00 98.00 96 THR A O 1
ATOM 765 N N . PRO A 1 97 ? -1.183 -8.816 1.792 1.00 98.31 97 PRO A N 1
ATOM 766 C CA . PRO A 1 97 ? -2.638 -8.972 1.789 1.00 98.31 97 PRO A CA 1
ATOM 767 C C . PRO A 1 97 ? -3.097 -10.310 2.364 1.00 98.31 97 PRO A C 1
ATOM 769 O O . PRO A 1 97 ? -4.127 -10.356 3.027 1.00 98.31 97 PRO A O 1
ATOM 772 N N . ALA A 1 98 ? -2.327 -11.389 2.183 1.00 98.25 98 ALA A N 1
ATOM 773 C CA . ALA A 1 98 ? -2.657 -12.681 2.775 1.00 98.25 98 ALA A CA 1
ATOM 774 C C . ALA A 1 98 ? -2.676 -12.617 4.311 1.00 98.25 98 ALA A C 1
ATOM 776 O O . ALA A 1 98 ? -3.553 -13.210 4.937 1.00 98.25 98 ALA A O 1
ATOM 777 N N . TYR A 1 99 ? -1.742 -11.874 4.912 1.00 98.31 99 TYR A N 1
ATOM 778 C CA . TYR A 1 99 ? -1.725 -11.605 6.349 1.00 98.31 99 TYR A CA 1
ATOM 779 C C . TYR A 1 99 ? -2.869 -10.668 6.753 1.00 98.31 99 TYR A C 1
ATOM 781 O O . TYR A 1 99 ? -3.660 -11.015 7.628 1.00 98.31 99 TYR A O 1
ATOM 789 N N . LEU A 1 100 ? -3.009 -9.521 6.080 1.00 97.94 100 LEU A N 1
ATOM 790 C CA . LEU A 1 100 ? -3.992 -8.493 6.430 1.00 97.94 100 LEU A CA 1
ATOM 791 C C . LEU A 1 100 ? -5.432 -9.021 6.360 1.00 97.94 100 LEU A C 1
ATOM 793 O O . LEU A 1 100 ? -6.222 -8.772 7.264 1.00 97.94 100 LEU A O 1
ATOM 797 N N . LEU A 1 101 ? -5.763 -9.811 5.335 1.00 96.81 101 LEU A N 1
ATOM 798 C CA . LEU A 1 101 ? -7.092 -10.409 5.177 1.00 96.81 101 LEU A CA 1
ATOM 799 C C . LEU A 1 101 ? -7.399 -11.473 6.236 1.00 96.81 101 LEU A C 1
ATOM 801 O O . LEU A 1 101 ? -8.559 -11.658 6.591 1.00 96.81 101 LEU A O 1
ATOM 805 N N . ARG A 1 102 ? -6.385 -12.190 6.732 1.00 97.50 102 ARG A N 1
ATOM 806 C CA . ARG A 1 102 ? -6.568 -13.210 7.776 1.00 97.50 102 ARG A CA 1
ATOM 807 C C . ARG A 1 102 ? -6.640 -12.590 9.164 1.00 97.50 102 ARG A C 1
ATOM 809 O O . ARG A 1 102 ? -7.456 -13.022 9.966 1.00 97.50 102 ARG A O 1
ATOM 816 N N . GLN A 1 103 ? -5.818 -11.578 9.422 1.00 97.44 103 GLN A N 1
ATOM 817 C CA . GLN A 1 103 ? -5.719 -10.930 10.726 1.00 97.44 103 GLN A CA 1
ATOM 818 C C . GLN A 1 103 ? -6.828 -9.894 10.960 1.00 97.44 103 GLN A C 1
ATOM 820 O O . GLN A 1 103 ? -7.330 -9.781 12.072 1.00 97.44 103 GLN A O 1
ATOM 825 N N . TYR A 1 104 ? -7.226 -9.153 9.921 1.00 96.75 104 TYR A N 1
ATOM 826 C CA . TYR A 1 104 ? -8.188 -8.044 10.003 1.00 96.75 104 TYR A CA 1
ATOM 827 C C . TYR A 1 104 ? -9.440 -8.282 9.142 1.00 96.75 104 TYR A C 1
ATOM 829 O O . TYR A 1 104 ? -10.162 -7.345 8.806 1.00 96.75 104 TYR A O 1
ATOM 837 N N . GLY A 1 105 ? -9.702 -9.532 8.747 1.00 92.38 105 GLY A N 1
ATOM 838 C CA . GLY A 1 105 ? -10.744 -9.874 7.776 1.00 92.38 105 GLY A CA 1
ATOM 839 C C . GLY A 1 105 ? -12.156 -9.432 8.163 1.00 92.38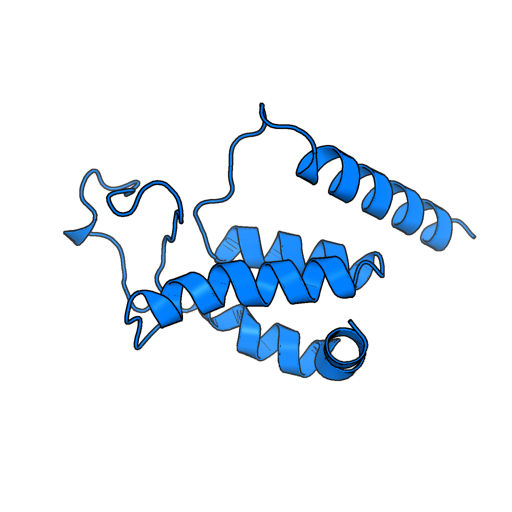 105 GLY A C 1
ATOM 840 O O . GLY A 1 105 ? -12.929 -9.070 7.282 1.00 92.38 105 GLY A O 1
ATOM 841 N N . GLU A 1 106 ? -12.493 -9.425 9.453 1.00 92.88 106 GLU A N 1
ATOM 842 C CA . GLU A 1 106 ? -13.790 -8.925 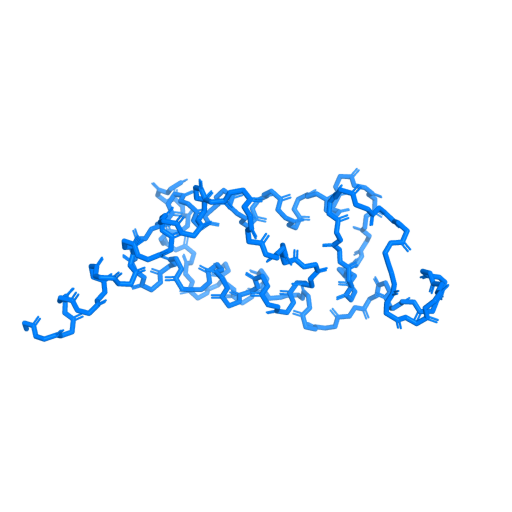9.936 1.00 92.88 106 GLU A CA 1
ATOM 843 C C . GLU A 1 106 ? -13.933 -7.421 9.673 1.00 92.88 106 GLU A C 1
ATOM 845 O O . GLU A 1 106 ? -14.873 -6.997 9.005 1.00 92.88 106 GLU A O 1
ATOM 850 N N . LEU A 1 107 ? -12.922 -6.638 10.056 1.00 91.00 107 LEU A N 1
ATOM 851 C CA . LEU A 1 107 ? -12.877 -5.190 9.839 1.00 91.00 107 LEU A CA 1
ATOM 852 C C . LEU A 1 107 ? -12.920 -4.813 8.351 1.00 91.00 107 LEU A C 1
ATOM 854 O O . LEU A 1 107 ? -13.523 -3.812 7.973 1.00 91.00 107 LEU A O 1
ATOM 858 N N . LEU A 1 108 ? -12.288 -5.617 7.492 1.00 90.31 108 LEU A N 1
ATOM 859 C CA . LEU A 1 108 ? -12.232 -5.380 6.047 1.00 90.31 108 LEU A CA 1
ATOM 860 C C . LEU A 1 108 ? -13.528 -5.750 5.302 1.00 90.31 108 LEU A C 1
ATOM 862 O O . LEU A 1 108 ? -13.698 -5.326 4.158 1.00 90.31 108 LEU A O 1
ATOM 866 N N . ARG A 1 109 ? -14.428 -6.541 5.902 1.00 81.69 109 ARG A N 1
ATOM 867 C CA . ARG A 1 109 ? -15.727 -6.912 5.303 1.00 81.69 109 ARG A CA 1
ATOM 868 C C . ARG A 1 109 ? -16.806 -5.852 5.500 1.00 81.69 109 ARG A C 1
ATOM 870 O O . ARG A 1 109 ? -17.726 -5.778 4.694 1.00 81.69 109 ARG A O 1
ATOM 877 N N . GLU A 1 110 ? -16.694 -5.060 6.558 1.00 68.44 110 GLU A N 1
ATOM 878 C CA . GLU A 1 110 ? -17.665 -4.020 6.922 1.00 68.44 110 GLU A CA 1
ATOM 879 C C . GLU A 1 110 ? -17.389 -2.666 6.236 1.00 68.44 110 GLU A C 1
ATOM 881 O O . GLU A 1 110 ? -18.194 -1.733 6.341 1.00 68.44 110 GLU A O 1
ATOM 886 N N . GLY A 1 111 ? -16.253 -2.549 5.534 1.00 57.25 111 GLY A N 1
ATOM 887 C CA . GLY A 1 111 ? -15.787 -1.328 4.866 1.00 57.25 111 GLY A CA 1
ATOM 888 C C . GLY A 1 111 ? -15.676 -1.383 3.343 1.00 57.25 111 GLY A C 1
ATOM 889 O O . GLY A 1 111 ? -16.074 -2.376 2.695 1.00 57.25 111 GLY A O 1
#

Radius of gyration: 15.02 Å; chains: 1; bounding box: 36×31×43 Å

Secondary structure (DSSP, 8-state):
-HHHHHHHHHHHHHHHHHT-TTSPPP-SHHHHHHHHHHHHHTT-HHHHHHHHHHHHHHHHHTT-SS--S---SS-TT--TTSSGGGS-SS-GGG-THHHHHHHSHHHHH--

Organism: NCBI:txid2838595

Foldseek 3Di:
DVVLVVLCVLLVVLVVVVPDPPDDDDWFLLVLLVSLVSCLSSLVQVVSLVSCCVQVVLCVVVPQPAAWGTHDSVDPQDDPVNGPVPTGSHDPSNVCVVVCCVVRVVSNVVD

pLDDT: mean 94.28, std 6.97, range [57.25, 98.75]

InterPro domains:
  IPR008928 Six-hairpin glycosidase superfamily [SSF48208] (29-104)
  IPR012341 Six-hairpin glycosidase-like superfamily [G3DSA:1.50.10.10] (2-103)
  IPR035396 Alpha-L-rhamnosidase, six-hairpin glycosidase domain [PF17389] (28-102)